Protein AF-A0A7X6RVB4-F1 (afdb_monomer_lite)

Sequence (120 aa):
MFDTPVGQRTGDWLAVPGNSKDPGDGVVRLVTGQQDARVFLVKDATTSTKLELQGSFDDGDENVLIVIADEESPRFTRSPKPRFGRDGKIGPGRFSVASSISDTDSVDDLYEAFRLAGGF

Structure (mmCIF, N/CA/C/O backbone):
data_AF-A0A7X6RVB4-F1
#
_entry.id   AF-A0A7X6RVB4-F1
#
loop_
_atom_site.group_PDB
_atom_site.id
_atom_site.type_symbol
_atom_site.label_atom_id
_atom_site.label_alt_id
_atom_site.label_comp_id
_atom_site.label_asym_id
_atom_site.label_entity_id
_atom_site.label_seq_id
_atom_site.pdbx_PDB_ins_code
_atom_site.Cartn_x
_atom_site.Cartn_y
_atom_site.Cartn_z
_atom_site.occupancy
_atom_site.B_iso_or_equiv
_atom_site.auth_seq_id
_atom_site.auth_comp_id
_atom_site.auth_asym_id
_atom_site.auth_atom_id
_atom_site.pdbx_PDB_model_num
ATOM 1 N N . MET A 1 1 ? 7.493 13.130 -20.318 1.00 45.38 1 MET A N 1
ATOM 2 C CA . MET A 1 1 ? 7.989 11.742 -20.260 1.00 45.38 1 MET A CA 1
ATOM 3 C C . MET A 1 1 ? 8.254 11.475 -18.793 1.00 45.38 1 MET A C 1
ATOM 5 O O . MET A 1 1 ? 9.153 12.100 -18.254 1.00 45.38 1 MET A O 1
ATOM 9 N N . PHE A 1 2 ? 7.375 10.736 -18.116 1.00 55.69 2 PHE A N 1
ATOM 10 C CA . PHE A 1 2 ? 7.607 10.381 -16.715 1.00 55.69 2 PHE A CA 1
ATOM 11 C C . PHE A 1 2 ? 8.690 9.304 -16.697 1.00 55.69 2 PHE A C 1
ATOM 13 O O . PHE A 1 2 ? 8.612 8.360 -17.484 1.00 55.69 2 PHE A O 1
ATOM 20 N N . ASP A 1 3 ? 9.727 9.505 -15.890 1.00 62.56 3 ASP A N 1
ATOM 21 C CA . ASP A 1 3 ? 10.785 8.516 -15.705 1.00 62.56 3 ASP A CA 1
ATOM 22 C C . ASP A 1 3 ? 10.165 7.222 -15.157 1.00 62.56 3 ASP A C 1
ATOM 24 O O . ASP A 1 3 ? 9.231 7.262 -14.351 1.00 62.56 3 ASP A O 1
ATOM 28 N N . THR A 1 4 ? 10.653 6.071 -15.618 1.00 63.09 4 THR A N 1
ATOM 29 C CA . THR A 1 4 ? 10.220 4.768 -15.103 1.00 63.09 4 THR A CA 1
ATOM 30 C C . THR A 1 4 ? 10.492 4.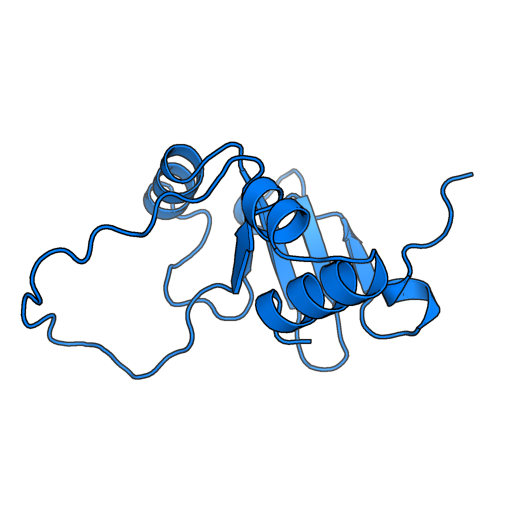715 -13.591 1.00 63.09 4 THR A C 1
ATOM 32 O O . THR A 1 4 ? 11.629 4.995 -13.197 1.00 63.09 4 THR A O 1
ATOM 35 N N . PRO A 1 5 ? 9.503 4.370 -12.739 1.00 65.81 5 PRO A N 1
ATOM 36 C CA . PRO A 1 5 ? 9.705 4.260 -11.294 1.00 65.81 5 PRO A CA 1
ATOM 37 C C . PRO A 1 5 ? 10.876 3.330 -10.959 1.00 65.81 5 PRO A C 1
ATOM 39 O O . PRO A 1 5 ? 11.056 2.317 -11.635 1.00 65.81 5 PRO A O 1
ATOM 42 N N . VAL A 1 6 ? 11.656 3.658 -9.921 1.00 70.94 6 VAL A N 1
ATOM 43 C CA . VAL A 1 6 ? 12.892 2.933 -9.559 1.00 70.94 6 VAL A CA 1
ATOM 44 C C . VAL A 1 6 ? 12.661 1.426 -9.455 1.00 70.94 6 VAL A C 1
ATOM 46 O O . VAL A 1 6 ? 13.353 0.695 -10.153 1.00 70.94 6 VAL A O 1
ATOM 49 N N . GLY A 1 7 ? 11.615 0.979 -8.751 1.00 66.50 7 GLY A N 1
ATOM 50 C CA . GLY A 1 7 ? 11.295 -0.451 -8.626 1.00 66.50 7 GLY A CA 1
ATOM 51 C C . GLY A 1 7 ? 10.981 -1.166 -9.939 1.00 66.50 7 GLY A C 1
ATOM 52 O O . GLY A 1 7 ? 11.265 -2.349 -10.093 1.00 66.50 7 GLY A O 1
ATOM 53 N N . GLN A 1 8 ? 10.496 -0.440 -10.947 1.00 66.81 8 GLN A N 1
ATOM 54 C CA . GLN A 1 8 ? 10.308 -0.993 -12.287 1.00 66.81 8 GLN A CA 1
ATOM 55 C C . GLN A 1 8 ? 11.611 -1.015 -13.101 1.00 66.81 8 GLN A C 1
ATOM 57 O O . GLN A 1 8 ? 11.761 -1.854 -13.987 1.00 66.81 8 GLN A O 1
ATOM 62 N N . ARG A 1 9 ? 12.567 -0.124 -12.810 1.00 63.62 9 ARG A N 1
ATOM 63 C CA . ARG A 1 9 ? 13.905 -0.141 -13.427 1.00 63.62 9 ARG A CA 1
ATOM 64 C C . ARG A 1 9 ? 14.800 -1.228 -12.835 1.00 63.62 9 ARG A C 1
ATOM 66 O O . ARG A 1 9 ? 15.561 -1.829 -13.587 1.00 63.62 9 ARG A O 1
ATOM 73 N N . THR A 1 10 ? 14.722 -1.464 -11.526 1.00 71.06 10 THR A N 1
ATOM 74 C CA . THR A 1 10 ? 15.474 -2.519 -10.824 1.00 71.06 10 THR A CA 1
ATOM 75 C C . THR A 1 10 ? 14.844 -3.900 -10.984 1.00 71.06 10 THR A C 1
AT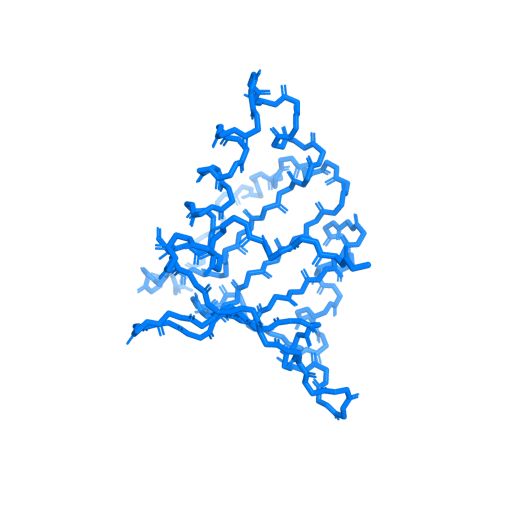OM 77 O O . THR A 1 10 ? 15.542 -4.899 -10.837 1.00 71.06 10 THR A O 1
ATOM 80 N N . GLY A 1 11 ? 13.570 -3.968 -11.386 1.00 71.38 11 GLY A N 1
ATOM 81 C CA . GLY A 1 11 ? 12.850 -5.225 -11.598 1.00 71.38 11 GLY A CA 1
ATOM 82 C C . GLY A 1 11 ? 12.215 -5.788 -10.327 1.00 71.38 11 GLY A C 1
ATOM 83 O O . GLY A 1 11 ? 11.780 -6.937 -10.337 1.00 71.38 11 GLY A O 1
ATOM 84 N N . ASP A 1 12 ? 12.135 -4.980 -9.271 1.00 77.81 12 ASP A N 1
ATOM 85 C CA . ASP A 1 12 ? 11.535 -5.350 -7.989 1.00 77.81 12 ASP A CA 1
ATOM 86 C C . ASP A 1 12 ? 10.017 -5.525 -8.132 1.00 77.81 12 ASP A C 1
ATOM 88 O O . ASP A 1 12 ? 9.441 -6.452 -7.567 1.00 77.81 12 ASP A O 1
ATOM 92 N N . TRP A 1 13 ? 9.368 -4.691 -8.956 1.00 85.81 13 TRP A N 1
ATOM 93 C CA . TRP A 1 13 ? 7.955 -4.844 -9.313 1.00 85.81 13 TRP A CA 1
ATOM 94 C C . TRP A 1 13 ? 7.585 -4.173 -10.640 1.00 85.81 13 TRP A C 1
ATOM 96 O O . TRP A 1 13 ? 8.217 -3.229 -11.116 1.00 85.81 13 TRP A O 1
ATOM 106 N N . LEU A 1 14 ? 6.467 -4.609 -11.213 1.00 88.62 14 LEU A N 1
ATOM 107 C CA . LEU A 1 14 ? 5.769 -3.939 -12.303 1.00 88.62 14 LEU A CA 1
ATOM 108 C C . LEU A 1 14 ? 4.552 -3.197 -11.753 1.00 88.62 14 LEU A C 1
ATOM 110 O O . LEU A 1 14 ? 3.689 -3.797 -11.122 1.00 88.62 14 LEU A O 1
ATOM 114 N N . ALA A 1 15 ? 4.453 -1.900 -12.036 1.00 88.62 15 ALA A N 1
ATOM 115 C CA . ALA A 1 15 ? 3.252 -1.129 -11.740 1.00 88.62 15 ALA A CA 1
ATOM 116 C C . ALA A 1 15 ? 2.278 -1.211 -12.922 1.00 88.62 15 ALA A C 1
ATOM 118 O O . ALA A 1 15 ? 2.589 -0.744 -14.022 1.00 88.62 15 ALA A O 1
ATOM 119 N N . VAL A 1 16 ? 1.095 -1.783 -12.698 1.00 90.25 16 VAL A N 1
ATOM 120 C CA . VAL A 1 16 ? 0.011 -1.836 -13.688 1.00 90.25 16 VAL A CA 1
ATOM 121 C C . VAL A 1 16 ? -1.219 -1.088 -13.169 1.00 90.25 16 VAL A C 1
ATOM 123 O O . VAL A 1 16 ? -1.495 -1.129 -11.972 1.00 90.25 16 VAL A O 1
ATOM 126 N N . PRO A 1 17 ? -1.986 -0.392 -14.023 1.00 89.38 17 PRO A N 1
ATOM 127 C CA . PRO A 1 17 ? -3.224 0.246 -13.586 1.00 89.38 17 PRO A CA 1
ATOM 128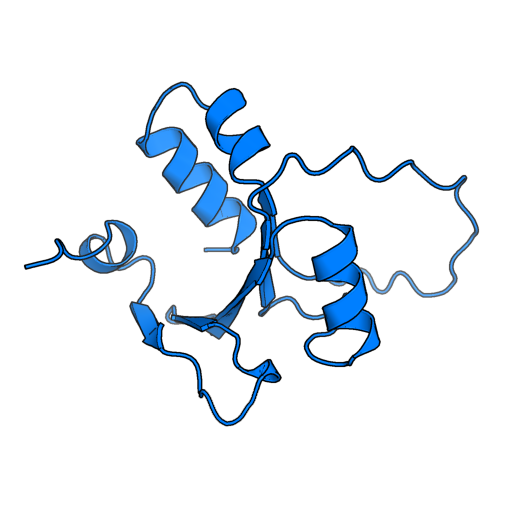 C C . PRO A 1 17 ? -4.216 -0.767 -12.991 1.00 89.38 17 PRO A C 1
ATOM 130 O O . PRO A 1 17 ? -4.348 -1.887 -13.498 1.00 89.38 17 PRO A O 1
ATOM 133 N N . GLY A 1 18 ? -4.931 -0.357 -11.942 1.00 86.81 18 GLY A N 1
ATOM 134 C CA . GLY A 1 18 ? -6.116 -1.069 -11.466 1.00 86.81 18 GLY A CA 1
ATOM 135 C C . GLY A 1 18 ? -7.303 -0.907 -12.425 1.00 86.81 18 GLY A C 1
ATOM 136 O O . GLY A 1 18 ? -7.300 -0.054 -13.321 1.00 86.81 18 GLY A O 1
ATOM 137 N N . ASN A 1 19 ? -8.336 -1.733 -12.261 1.00 86.50 19 ASN A N 1
ATOM 138 C CA . ASN A 1 19 ? -9.548 -1.654 -13.070 1.00 86.50 19 ASN A CA 1
ATOM 139 C C . ASN A 1 19 ? -10.504 -0.590 -12.522 1.00 86.50 19 ASN A C 1
ATOM 141 O O . ASN A 1 19 ? -11.098 -0.749 -11.465 1.00 86.50 19 ASN A O 1
ATOM 145 N N . SER A 1 20 ? -10.758 0.469 -13.289 1.00 81.94 20 SER A N 1
ATOM 146 C CA . SER A 1 20 ? -11.669 1.543 -12.863 1.00 81.94 20 SER A CA 1
ATOM 147 C C . SER A 1 20 ? -13.127 1.108 -12.662 1.00 81.94 20 SER A C 1
ATOM 149 O O . SER A 1 20 ? -13.905 1.852 -12.066 1.00 81.94 20 SER A O 1
ATOM 151 N N . LYS A 1 21 ? -13.518 -0.070 -13.164 1.00 86.25 21 LYS A N 1
ATOM 152 C CA . LYS A 1 21 ? -14.854 -0.652 -12.964 1.00 86.25 21 LYS A CA 1
ATOM 153 C C . LYS A 1 21 ? -14.948 -1.524 -11.715 1.00 86.25 21 LYS A C 1
ATOM 155 O O . LYS A 1 21 ? -16.062 -1.878 -11.339 1.00 86.25 21 LYS A O 1
ATOM 160 N N . ASP A 1 22 ? -13.815 -1.860 -11.106 1.00 83.94 22 ASP A N 1
ATOM 161 C CA . ASP A 1 22 ? -13.738 -2.662 -9.894 1.00 83.94 22 ASP A CA 1
ATOM 162 C C . ASP A 1 22 ? -12.956 -1.896 -8.815 1.00 83.94 22 ASP A C 1
ATOM 164 O O . ASP A 1 22 ? -11.726 -1.883 -8.824 1.00 83.94 22 ASP A O 1
ATOM 168 N N . PRO A 1 23 ? -13.645 -1.240 -7.867 1.00 80.00 23 PRO A N 1
ATOM 169 C CA . PRO A 1 23 ? -12.990 -0.543 -6.765 1.00 80.00 23 PRO A CA 1
ATOM 170 C C . PRO A 1 23 ? -12.075 -1.443 -5.926 1.00 80.00 23 PRO A C 1
ATOM 172 O O . PRO A 1 23 ? -11.189 -0.923 -5.251 1.00 80.00 23 PRO A O 1
ATOM 175 N N . GLY A 1 24 ? -12.288 -2.764 -5.954 1.00 84.06 24 GLY A N 1
ATOM 176 C CA . GLY A 1 24 ? -11.462 -3.741 -5.259 1.00 84.06 24 GLY A CA 1
ATOM 177 C C . GLY A 1 24 ? -10.103 -3.975 -5.912 1.00 84.06 24 GLY A C 1
ATOM 178 O O . GLY A 1 24 ? -9.219 -4.499 -5.246 1.00 84.06 24 GLY A O 1
ATOM 179 N N . ASP A 1 25 ? -9.881 -3.556 -7.161 1.00 86.31 25 ASP A N 1
ATOM 180 C CA . ASP A 1 25 ? -8.589 -3.716 -7.850 1.00 86.31 25 ASP A CA 1
ATOM 181 C C . ASP A 1 25 ? -7.530 -2.689 -7.416 1.00 86.31 25 ASP A C 1
ATOM 183 O O . ASP A 1 25 ? -6.382 -2.737 -7.870 1.00 86.31 25 ASP A O 1
ATOM 187 N N . GLY A 1 26 ? -7.898 -1.757 -6.533 1.00 87.62 26 GLY A N 1
ATOM 188 C CA . GLY A 1 26 ? -7.046 -0.637 -6.157 1.00 87.62 26 GLY A CA 1
ATOM 189 C C . GLY A 1 26 ? -6.830 0.343 -7.315 1.00 87.62 26 GLY A C 1
ATOM 190 O O . GLY A 1 26 ? -7.380 0.218 -8.410 1.00 87.62 26 GLY A O 1
ATOM 191 N N . VAL A 1 27 ? -6.027 1.375 -7.069 1.00 90.44 27 VAL A N 1
ATOM 192 C CA . VAL A 1 27 ? -5.699 2.384 -8.093 1.00 90.44 27 VAL A CA 1
ATOM 193 C C . VAL A 1 27 ? -4.591 1.868 -9.017 1.00 90.44 27 VAL A C 1
ATOM 195 O O . VAL A 1 27 ? -4.590 2.122 -10.223 1.00 90.44 27 VAL A O 1
ATOM 198 N N . VAL A 1 28 ? -3.649 1.125 -8.440 1.00 92.38 28 VAL A N 1
ATOM 199 C CA . VAL A 1 28 ? -2.500 0.502 -9.102 1.00 92.38 28 VAL A CA 1
ATOM 200 C C . VAL A 1 28 ? -2.330 -0.888 -8.506 1.00 92.38 28 VAL A C 1
ATOM 202 O O . VAL A 1 28 ? -2.640 -1.098 -7.337 1.00 92.38 28 VAL A O 1
ATOM 205 N N . ARG A 1 29 ? -1.804 -1.823 -9.288 1.00 91.50 29 ARG A N 1
ATOM 206 C CA . ARG A 1 29 ? -1.315 -3.106 -8.799 1.00 91.50 29 ARG A CA 1
ATOM 207 C C . ARG A 1 29 ? 0.194 -3.186 -8.975 1.00 91.50 29 ARG A C 1
ATOM 209 O O . ARG A 1 29 ? 0.716 -2.775 -10.015 1.00 91.50 29 ARG A O 1
ATOM 216 N N . LEU A 1 30 ? 0.879 -3.674 -7.951 1.00 90.19 30 LEU A N 1
ATOM 217 C CA . LEU A 1 30 ? 2.312 -3.930 -7.959 1.00 90.19 30 LEU A CA 1
ATOM 218 C C . LEU A 1 30 ? 2.519 -5.432 -8.095 1.00 90.19 30 LEU A C 1
ATOM 220 O O . LEU A 1 30 ? 2.166 -6.200 -7.204 1.00 90.19 30 LEU A O 1
ATOM 224 N N . VAL A 1 31 ? 3.060 -5.835 -9.238 1.00 89.44 31 VAL A N 1
ATOM 225 C CA . VAL A 1 31 ? 3.202 -7.239 -9.614 1.00 89.44 31 VAL A CA 1
ATOM 226 C C . VAL A 1 31 ? 4.667 -7.635 -9.552 1.00 89.44 31 VAL A C 1
ATOM 228 O O . VAL A 1 31 ? 5.506 -7.043 -10.233 1.00 89.44 31 VAL A O 1
ATOM 231 N N . THR A 1 32 ? 4.965 -8.670 -8.781 1.00 85.94 32 THR A N 1
ATOM 232 C CA . THR A 1 32 ? 6.251 -9.372 -8.777 1.00 85.94 32 THR A CA 1
ATOM 233 C C . THR A 1 32 ? 6.062 -10.783 -9.333 1.00 85.94 32 THR A C 1
ATOM 235 O O . THR A 1 32 ? 4.960 -11.184 -9.706 1.00 85.94 32 THR A O 1
ATOM 238 N N . GLY A 1 33 ? 7.130 -11.581 -9.395 1.00 79.69 33 GLY A N 1
ATOM 239 C CA . GLY A 1 33 ? 7.005 -12.995 -9.768 1.00 79.69 33 GLY A CA 1
ATOM 240 C C . GLY A 1 33 ? 6.199 -13.840 -8.769 1.00 79.69 33 GLY A C 1
ATOM 241 O O . GLY A 1 33 ? 5.837 -14.967 -9.097 1.00 79.69 33 GLY A O 1
ATOM 242 N N . GLN A 1 34 ? 5.947 -13.325 -7.560 1.00 80.06 34 GLN A N 1
ATOM 243 C CA . GLN A 1 34 ? 5.341 -14.071 -6.451 1.00 80.06 34 GLN A CA 1
ATOM 244 C C . GLN A 1 34 ? 4.104 -13.391 -5.849 1.00 80.06 34 GLN A C 1
ATOM 246 O O . GLN A 1 34 ? 3.346 -14.059 -5.153 1.00 80.06 34 GLN A O 1
ATOM 251 N N . GLN A 1 35 ? 3.883 -12.103 -6.123 1.00 83.06 35 GLN A N 1
ATOM 252 C CA . GLN A 1 35 ? 2.837 -11.298 -5.494 1.00 83.06 35 GLN A CA 1
ATOM 253 C C . GLN A 1 35 ? 2.161 -10.378 -6.520 1.00 83.06 35 GLN A C 1
ATOM 255 O O . GLN A 1 35 ? 2.815 -9.860 -7.424 1.00 83.06 35 GLN A O 1
ATOM 260 N N . ASP A 1 36 ? 0.857 -10.157 -6.365 1.00 89.94 36 ASP A N 1
ATOM 261 C CA . ASP A 1 36 ? 0.081 -9.146 -7.098 1.00 89.94 36 ASP A CA 1
ATOM 262 C C . ASP A 1 36 ? -0.640 -8.282 -6.059 1.00 89.94 36 ASP A C 1
ATOM 264 O O . ASP A 1 36 ? -1.742 -8.604 -5.616 1.00 89.94 36 ASP A O 1
ATOM 268 N N . ALA A 1 37 ? 0.037 -7.231 -5.593 1.00 91.88 37 ALA A N 1
ATOM 269 C CA . ALA A 1 37 ? -0.457 -6.395 -4.512 1.00 91.88 37 ALA A CA 1
ATOM 270 C C . ALA A 1 37 ? -1.310 -5.240 -5.049 1.00 91.88 37 ALA A C 1
ATOM 272 O O . ALA A 1 37 ? -0.844 -4.398 -5.820 1.00 91.88 37 ALA A O 1
ATOM 273 N N . ARG A 1 38 ? -2.554 -5.148 -4.584 1.00 93.69 38 ARG A N 1
ATOM 274 C CA . ARG A 1 38 ? -3.492 -4.073 -4.923 1.00 93.69 38 ARG A CA 1
ATOM 275 C C . ARG A 1 38 ? -3.233 -2.866 -4.033 1.00 93.69 38 ARG A C 1
ATOM 277 O O . ARG A 1 38 ? -3.289 -2.964 -2.807 1.00 93.69 38 ARG A O 1
ATOM 284 N N . VAL A 1 39 ? -2.950 -1.720 -4.644 1.00 92.69 39 VAL A N 1
ATOM 285 C CA . VAL A 1 39 ? -2.572 -0.494 -3.936 1.00 92.69 39 VAL A CA 1
ATOM 286 C C . VAL A 1 39 ? -3.766 0.440 -3.796 1.00 92.69 39 VAL A C 1
ATOM 288 O O . VAL A 1 39 ? -4.336 0.913 -4.786 1.00 92.69 39 VAL A O 1
ATOM 291 N N . PHE A 1 40 ? -4.099 0.772 -2.552 1.00 92.94 40 PHE A N 1
ATOM 292 C CA . PHE A 1 40 ? -5.129 1.746 -2.208 1.00 92.94 40 PHE A CA 1
ATOM 293 C C . PHE A 1 40 ? -4.484 3.021 -1.681 1.00 92.94 40 PHE A C 1
ATOM 295 O O . PHE A 1 40 ? -3.772 2.996 -0.681 1.00 92.94 40 PHE A O 1
ATOM 302 N N . LEU A 1 41 ? -4.762 4.147 -2.339 1.00 91.00 41 LEU A N 1
ATOM 303 C CA . LEU A 1 41 ? -4.335 5.467 -1.882 1.00 91.00 41 LEU A CA 1
ATOM 304 C C . LEU A 1 41 ? -5.465 6.103 -1.074 1.00 91.00 41 LEU A C 1
ATOM 306 O O . LEU A 1 41 ? -6.569 6.296 -1.589 1.00 91.00 41 LEU A O 1
ATOM 310 N N . VAL A 1 42 ? -5.199 6.446 0.181 1.00 91.06 42 VAL A N 1
ATOM 311 C CA . VAL A 1 42 ? -6.188 7.045 1.080 1.00 91.06 42 VAL A CA 1
ATOM 312 C C . VAL A 1 42 ? -5.627 8.288 1.752 1.00 91.06 42 VAL A C 1
ATOM 314 O O . VAL A 1 42 ? -4.434 8.390 2.022 1.00 91.06 42 VAL A O 1
ATOM 317 N N . LYS A 1 43 ? -6.503 9.253 2.043 1.00 89.31 43 LYS A N 1
ATOM 318 C CA . LYS A 1 43 ? -6.107 10.473 2.753 1.00 89.31 43 LYS A CA 1
ATOM 319 C C . LYS A 1 43 ? -5.595 10.149 4.157 1.00 89.31 43 LYS A C 1
ATOM 321 O O . LYS A 1 43 ? -4.541 10.627 4.539 1.00 89.31 43 LYS A O 1
ATOM 326 N N . ASP A 1 44 ? -6.361 9.365 4.909 1.00 85.88 44 ASP A N 1
ATOM 327 C CA . ASP A 1 44 ? -6.159 9.115 6.336 1.00 85.88 44 ASP A CA 1
ATOM 328 C C . ASP A 1 44 ? -6.686 7.724 6.744 1.00 85.88 44 ASP A C 1
ATOM 330 O O . ASP A 1 44 ? -7.341 7.014 5.968 1.00 85.88 44 ASP A O 1
ATOM 334 N N . ALA A 1 45 ? -6.433 7.335 7.997 1.00 83.31 45 ALA A N 1
ATOM 335 C CA . ALA A 1 45 ? -6.892 6.064 8.561 1.00 83.31 45 ALA A CA 1
ATOM 336 C C . ALA A 1 45 ? -8.430 5.926 8.597 1.00 83.31 45 ALA A C 1
ATOM 338 O O . ALA A 1 45 ? -8.962 4.815 8.493 1.00 83.31 45 ALA A O 1
ATOM 339 N N . THR A 1 46 ? -9.163 7.040 8.696 1.00 87.00 46 THR A N 1
ATOM 340 C CA . THR A 1 46 ? -10.636 7.042 8.650 1.00 87.00 46 THR A CA 1
ATOM 341 C C . THR A 1 46 ? -11.126 6.584 7.279 1.00 87.00 46 THR A C 1
ATOM 343 O O . THR A 1 46 ? -12.015 5.739 7.173 1.00 87.00 46 THR A O 1
ATOM 346 N N . THR A 1 47 ? -10.500 7.094 6.220 1.00 88.38 47 THR A N 1
ATOM 347 C CA . THR A 1 47 ? -10.788 6.721 4.836 1.00 88.38 47 THR A CA 1
ATOM 348 C C . THR A 1 47 ? -10.416 5.259 4.571 1.00 88.38 47 THR A C 1
ATOM 350 O O . THR A 1 47 ? -11.211 4.542 3.969 1.00 88.38 47 THR A O 1
ATOM 353 N N . SER A 1 48 ? -9.276 4.785 5.096 1.00 87.19 48 SER A N 1
ATOM 354 C CA . SER A 1 48 ? -8.893 3.359 5.063 1.00 87.19 48 SER A CA 1
ATOM 355 C C . SER A 1 48 ? -9.975 2.465 5.673 1.00 87.19 48 SER A C 1
ATOM 357 O O . SER A 1 48 ? -10.409 1.510 5.040 1.00 87.19 48 SER A O 1
ATOM 359 N N . THR A 1 49 ? -10.436 2.793 6.884 1.00 86.31 49 THR A N 1
ATOM 360 C CA . THR A 1 49 ? -11.450 1.999 7.604 1.00 86.31 49 THR A CA 1
ATOM 361 C C . THR A 1 49 ? -12.773 1.969 6.840 1.00 86.31 49 THR A C 1
ATOM 363 O O . THR A 1 49 ? -13.467 0.958 6.800 1.00 86.31 49 THR A O 1
ATOM 366 N N . LYS A 1 50 ? -13.142 3.087 6.203 1.00 88.44 50 LYS A N 1
ATOM 367 C CA . LYS A 1 50 ? -14.354 3.156 5.386 1.00 88.44 50 LYS A CA 1
ATOM 368 C C . LYS A 1 50 ? -14.292 2.199 4.191 1.00 88.44 50 LYS A C 1
ATOM 370 O O . LYS A 1 50 ? -15.299 1.560 3.911 1.00 88.44 50 LYS A O 1
ATOM 375 N N . LEU A 1 51 ? -13.150 2.103 3.506 1.00 86.94 51 LEU A N 1
ATOM 376 C CA . LEU A 1 51 ? -12.978 1.195 2.365 1.00 86.94 51 LEU A CA 1
ATOM 377 C C . LEU A 1 51 ? -13.049 -0.280 2.783 1.00 86.94 51 LEU A C 1
ATOM 379 O O . LEU A 1 51 ? -13.708 -1.064 2.106 1.00 86.94 51 LEU A O 1
ATOM 383 N N . GLU A 1 52 ? -12.454 -0.632 3.923 1.00 87.88 52 GLU A N 1
ATOM 384 C CA . GLU A 1 52 ? -12.566 -1.973 4.516 1.00 87.88 52 GLU A CA 1
ATOM 385 C C . GLU A 1 52 ? -14.034 -2.323 4.819 1.00 87.88 52 GLU A C 1
ATOM 387 O O . GLU A 1 52 ? -14.552 -3.338 4.362 1.00 87.88 52 GLU A O 1
ATOM 392 N N . LEU A 1 53 ? -14.763 -1.431 5.505 1.00 86.94 53 LEU A N 1
ATOM 393 C CA . LEU A 1 53 ? -16.187 -1.627 5.820 1.00 86.94 53 LEU A CA 1
ATOM 394 C C . LEU A 1 53 ? -17.085 -1.704 4.576 1.00 86.94 53 LEU A C 1
ATOM 396 O O . LEU A 1 53 ? -18.176 -2.268 4.639 1.00 86.94 53 LEU A O 1
ATOM 400 N N . GLN A 1 54 ? -16.654 -1.113 3.461 1.00 88.06 54 GLN A N 1
ATOM 401 C CA . GLN A 1 54 ? -17.336 -1.198 2.169 1.00 88.06 54 GLN A CA 1
ATOM 402 C C . GLN A 1 54 ? -16.991 -2.477 1.394 1.00 88.06 54 GLN A C 1
ATOM 404 O O . GLN A 1 54 ? -17.594 -2.720 0.350 1.00 88.06 54 GLN A O 1
ATOM 409 N N . GLY A 1 55 ? -16.070 -3.300 1.903 1.00 86.12 55 GLY A N 1
ATOM 410 C CA . GLY A 1 55 ? -15.640 -4.545 1.274 1.00 86.12 55 GLY A CA 1
ATOM 411 C C . GLY A 1 55 ? -14.663 -4.348 0.116 1.00 86.12 55 GLY A C 1
ATOM 412 O O . GLY A 1 55 ? -14.503 -5.261 -0.687 1.00 86.12 55 GLY A O 1
ATOM 413 N N . SER A 1 56 ? -14.020 -3.179 0.006 1.00 87.06 56 SER A N 1
ATOM 414 C CA . SER A 1 56 ? -13.026 -2.928 -1.048 1.00 87.06 56 SER A CA 1
ATOM 415 C C . SER A 1 56 ? -11.763 -3.780 -0.871 1.00 87.06 56 SER A C 1
ATOM 417 O O . SER A 1 56 ? -11.105 -4.111 -1.852 1.00 87.06 56 SER A O 1
ATOM 419 N N . PHE A 1 57 ? -11.427 -4.139 0.369 1.00 86.81 57 PHE A N 1
ATOM 420 C CA . PHE A 1 57 ? -10.376 -5.092 0.728 1.00 86.81 57 PHE A CA 1
ATOM 421 C C . PHE A 1 57 ? -10.672 -5.711 2.105 1.00 86.81 57 PHE A C 1
ATOM 423 O O . PHE A 1 57 ? -11.536 -5.215 2.830 1.00 86.81 57 PHE A O 1
ATOM 430 N N . ASP A 1 58 ? -9.944 -6.773 2.457 1.00 83.94 58 ASP A N 1
ATOM 431 C CA . ASP A 1 58 ? -10.013 -7.461 3.755 1.00 83.94 58 ASP A CA 1
ATOM 432 C C . ASP A 1 58 ? -8.751 -7.164 4.595 1.00 83.94 58 ASP A C 1
ATOM 434 O O . ASP A 1 58 ? -7.648 -7.086 4.056 1.00 83.94 58 ASP A O 1
ATOM 438 N N . ASP A 1 59 ? -8.893 -7.017 5.917 1.00 78.88 59 ASP A N 1
ATOM 439 C CA . ASP A 1 59 ? -7.777 -6.833 6.871 1.00 78.88 59 ASP A CA 1
ATOM 440 C C . ASP A 1 59 ? -6.934 -8.117 7.033 1.00 78.88 59 ASP A C 1
ATOM 442 O O . ASP A 1 59 ? -5.872 -8.106 7.651 1.00 78.88 59 ASP A O 1
ATOM 446 N N . GLY A 1 60 ? -7.390 -9.239 6.469 1.00 82.12 60 GLY A N 1
ATOM 447 C CA . GLY A 1 60 ? -6.616 -10.477 6.344 1.00 82.12 60 GLY A CA 1
ATOM 448 C C . GLY A 1 60 ? -5.871 -10.654 5.016 1.00 82.12 60 GLY A C 1
ATOM 449 O O . GLY A 1 60 ? -5.253 -11.701 4.833 1.00 82.12 60 GLY A O 1
ATOM 450 N N . ASP A 1 61 ? -5.959 -9.702 4.082 1.00 85.00 61 ASP A N 1
ATOM 451 C CA . ASP A 1 61 ? -5.399 -9.859 2.736 1.00 85.00 61 ASP A CA 1
ATOM 452 C C . ASP A 1 61 ? -3.953 -9.353 2.632 1.00 85.00 61 ASP A C 1
ATOM 454 O O . ASP A 1 61 ? -3.695 -8.150 2.624 1.00 85.00 61 ASP A O 1
ATOM 458 N N . GLU A 1 62 ? -3.010 -10.284 2.496 1.00 85.88 62 GLU A N 1
ATOM 459 C CA . GLU A 1 62 ? -1.578 -10.011 2.301 1.00 85.88 62 GLU A CA 1
ATOM 460 C C . GLU A 1 62 ? -1.242 -9.406 0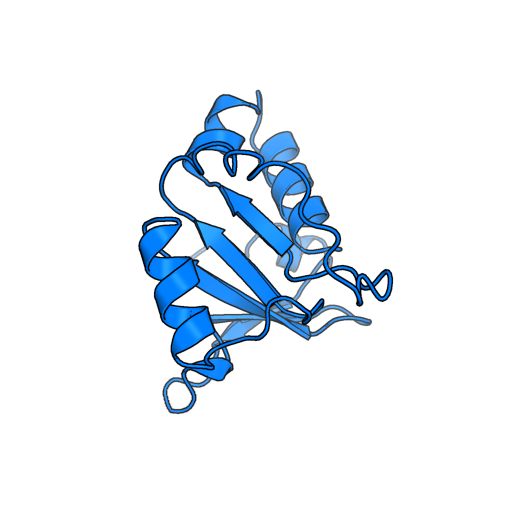.922 1.00 85.88 62 GLU A C 1
ATOM 462 O O . GLU A 1 62 ? -0.160 -8.858 0.722 1.00 85.88 62 GLU A O 1
ATOM 467 N N . ASN A 1 63 ? -2.172 -9.456 -0.038 1.00 89.56 63 ASN A N 1
ATOM 468 C CA . ASN A 1 63 ? -2.015 -8.890 -1.381 1.00 89.56 63 ASN A CA 1
ATOM 469 C C . ASN 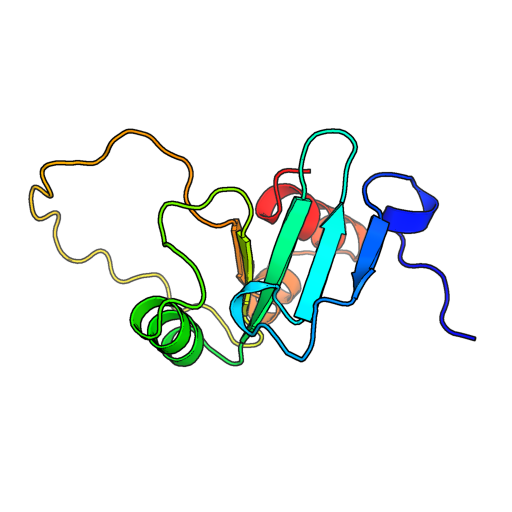A 1 63 ? -2.620 -7.485 -1.493 1.00 89.56 63 ASN A C 1
ATOM 471 O O . ASN A 1 63 ? -3.067 -7.059 -2.562 1.00 89.56 63 ASN A O 1
ATOM 475 N N . VAL A 1 64 ? -2.661 -6.747 -0.387 1.00 91.50 64 VAL A N 1
ATOM 476 C CA . VAL A 1 64 ? -3.176 -5.380 -0.331 1.00 91.50 64 VAL A CA 1
ATOM 477 C C . VAL A 1 64 ? -2.143 -4.481 0.331 1.00 91.50 64 VAL A C 1
ATOM 479 O O . VAL A 1 64 ? -1.659 -4.772 1.420 1.00 91.50 64 VAL A O 1
ATOM 482 N N . LEU A 1 65 ? -1.836 -3.358 -0.318 1.00 91.81 65 LEU A N 1
ATOM 483 C CA . LEU A 1 65 ? -0.982 -2.304 0.221 1.00 91.81 65 LEU A CA 1
ATOM 484 C C . LEU A 1 65 ? -1.787 -1.011 0.344 1.00 91.81 65 LEU A C 1
ATOM 486 O O . LEU A 1 65 ? -2.296 -0.470 -0.639 1.00 91.81 65 LEU A O 1
ATOM 490 N N . ILE A 1 66 ? -1.888 -0.490 1.561 1.00 92.12 66 ILE A N 1
ATOM 491 C CA . ILE A 1 66 ? -2.613 0.745 1.856 1.00 92.12 66 ILE A CA 1
ATOM 492 C C . ILE A 1 66 ? -1.596 1.864 2.052 1.00 92.12 66 ILE A C 1
ATOM 494 O O . ILE A 1 66 ? -0.835 1.865 3.019 1.00 92.12 66 ILE A O 1
ATOM 498 N N . VAL A 1 67 ? -1.614 2.836 1.146 1.00 91.31 67 VAL A N 1
ATOM 499 C CA . VAL A 1 67 ? -0.785 4.039 1.212 1.00 91.31 67 VAL A CA 1
ATOM 500 C C . VAL A 1 67 ? -1.625 5.182 1.765 1.00 91.31 67 VAL A C 1
ATOM 502 O O . VAL A 1 67 ? -2.618 5.596 1.161 1.00 91.31 67 VAL A O 1
ATOM 505 N N . ILE A 1 68 ? -1.222 5.692 2.921 1.00 91.38 68 ILE A N 1
ATOM 506 C CA . ILE A 1 68 ? -1.915 6.741 3.663 1.00 91.38 68 ILE A CA 1
ATOM 507 C C . ILE A 1 68 ? -1.126 8.032 3.491 1.00 91.38 68 ILE A C 1
ATOM 509 O O . ILE A 1 68 ? 0.070 8.067 3.762 1.00 91.38 68 ILE A O 1
ATOM 513 N N . ALA A 1 69 ? -1.778 9.083 3.002 1.00 88.25 69 ALA A N 1
ATOM 514 C CA . ALA A 1 69 ? -1.109 10.358 2.765 1.00 88.25 69 ALA A CA 1
ATOM 515 C C . ALA A 1 69 ? -0.737 11.076 4.074 1.00 88.25 69 ALA A C 1
ATOM 517 O O . ALA A 1 69 ? 0.347 11.643 4.175 1.00 88.25 69 ALA A O 1
ATOM 518 N N . ASP A 1 70 ? -1.650 11.071 5.044 1.00 83.19 70 ASP A N 1
ATOM 519 C CA . ASP A 1 70 ? -1.483 11.717 6.346 1.00 83.19 70 ASP A CA 1
ATOM 520 C C . ASP A 1 70 ? -0.715 10.832 7.337 1.00 83.19 70 ASP A C 1
ATOM 522 O O . ASP A 1 70 ? -0.515 9.639 7.101 1.00 83.19 70 ASP A O 1
ATOM 526 N N . GLU A 1 71 ? -0.318 11.413 8.466 1.00 70.44 71 GLU A N 1
ATOM 527 C CA . GLU A 1 71 ? 0.320 10.673 9.547 1.00 70.44 71 GLU A CA 1
ATOM 528 C C . GLU A 1 71 ? -0.651 9.615 10.084 1.00 70.44 71 GLU A C 1
ATOM 530 O O . GLU A 1 71 ? -1.773 9.911 10.520 1.00 70.44 71 GLU A O 1
ATOM 535 N N . GLU A 1 72 ? -0.241 8.347 10.052 1.00 62.59 72 GLU A N 1
ATOM 536 C CA . GLU A 1 72 ? -1.015 7.312 10.718 1.00 62.59 72 GLU A CA 1
ATOM 537 C C . GLU A 1 72 ? -0.825 7.480 12.228 1.00 62.59 72 GLU A C 1
ATOM 539 O O . GLU A 1 72 ? 0.190 7.078 12.795 1.00 62.59 72 GLU A O 1
ATOM 544 N N . SER A 1 73 ? -1.821 8.083 12.889 1.00 55.00 73 SER A N 1
ATOM 545 C CA . SER A 1 73 ? -1.882 8.091 14.353 1.00 55.00 73 SER A CA 1
ATOM 546 C C . SER A 1 73 ? -1.642 6.666 14.857 1.00 55.00 73 SER A C 1
ATOM 548 O O . SER A 1 73 ? -2.297 5.748 14.343 1.00 55.00 73 SER A O 1
ATOM 550 N N . PRO A 1 74 ? -0.764 6.459 15.862 1.00 53.75 74 PRO A N 1
ATOM 551 C CA . PRO A 1 74 ? -0.525 5.140 16.421 1.00 53.75 74 PRO A CA 1
ATOM 552 C C . PRO A 1 74 ? -1.877 4.512 16.705 1.00 53.75 74 PRO A C 1
ATOM 554 O O . PRO A 1 74 ? -2.702 5.134 17.386 1.00 53.75 74 PRO A O 1
ATOM 557 N N . ARG A 1 75 ? -2.148 3.325 16.142 1.00 51.56 75 ARG A N 1
ATOM 558 C CA . ARG A 1 75 ? -3.383 2.603 16.450 1.00 51.56 75 ARG A CA 1
ATOM 559 C C . ARG A 1 75 ? -3.405 2.491 17.964 1.00 51.56 75 ARG A C 1
ATOM 561 O O . ARG A 1 75 ? -2.627 1.714 18.515 1.00 51.56 75 ARG A O 1
ATOM 568 N N . PHE A 1 76 ? -4.235 3.307 18.627 1.00 43.09 76 PHE A N 1
ATOM 569 C CA . PHE A 1 76 ? -4.406 3.234 20.067 1.00 43.09 76 PHE A CA 1
ATOM 570 C C . PHE A 1 76 ? -4.640 1.767 20.342 1.00 43.09 76 PHE A C 1
ATOM 572 O O . PHE A 1 76 ? -5.586 1.179 19.803 1.00 43.09 76 PHE A O 1
ATOM 579 N N . THR A 1 77 ? -3.718 1.169 21.087 1.00 37.97 77 THR A N 1
ATOM 580 C CA . THR A 1 77 ? -3.815 -0.204 21.535 1.00 37.97 77 THR A CA 1
ATOM 581 C C . THR A 1 77 ? -5.086 -0.255 22.360 1.00 37.97 77 THR A C 1
ATOM 583 O O . THR A 1 77 ? -5.108 0.038 23.553 1.00 37.97 77 THR A O 1
ATOM 586 N N . ARG A 1 78 ? -6.214 -0.548 21.703 1.00 43.12 78 ARG A N 1
ATOM 587 C CA . ARG A 1 78 ? -7.437 -0.898 22.403 1.00 43.12 78 ARG A CA 1
ATOM 588 C C . ARG A 1 78 ? -7.007 -2.038 23.304 1.00 43.12 78 ARG A C 1
ATOM 590 O O . ARG A 1 78 ? -6.450 -3.015 22.799 1.00 43.12 78 ARG A O 1
ATOM 597 N N . SER A 1 79 ? -7.188 -1.851 24.614 1.00 42.38 79 SER A N 1
ATOM 598 C CA . SER A 1 79 ? -6.815 -2.815 25.646 1.00 42.38 79 SER A CA 1
ATOM 599 C C . SER A 1 79 ? -7.086 -4.222 25.128 1.00 42.38 79 SER A C 1
ATOM 601 O O . SER A 1 79 ? -8.170 -4.416 24.564 1.00 42.38 79 SER A O 1
ATOM 603 N N . PRO A 1 80 ? -6.128 -5.158 25.243 1.00 40.25 80 PRO A N 1
ATOM 604 C CA . PRO A 1 80 ? -6.196 -6.443 24.568 1.00 40.25 80 PRO A CA 1
ATOM 605 C C . PRO A 1 80 ? -7.479 -7.163 24.980 1.00 40.25 80 PRO A C 1
ATOM 607 O O . PRO A 1 80 ? -7.558 -7.802 26.024 1.00 40.25 80 PRO A O 1
ATOM 610 N N . LYS A 1 81 ? -8.526 -7.029 24.163 1.00 42.59 81 LYS A N 1
ATOM 611 C CA . LYS A 1 81 ? -9.666 -7.927 24.221 1.00 42.59 81 LYS A CA 1
ATOM 612 C C . LYS A 1 81 ? -9.154 -9.240 23.645 1.00 42.59 81 LYS A C 1
ATOM 614 O O . LYS A 1 81 ? -8.498 -9.195 22.600 1.00 42.59 81 LYS A O 1
ATOM 619 N N . PRO A 1 82 ? -9.437 -10.386 24.281 1.00 38.03 82 PRO A N 1
ATOM 620 C CA . PRO A 1 82 ? -9.098 -11.682 23.727 1.00 38.03 82 PRO A CA 1
ATOM 621 C C . PRO A 1 82 ? -9.974 -11.877 22.487 1.00 38.03 82 PRO A C 1
ATOM 623 O O . PRO A 1 82 ? -11.076 -12.416 22.548 1.00 38.03 82 PRO A O 1
ATOM 626 N N . ARG A 1 83 ? -9.523 -11.345 21.349 1.00 44.38 83 ARG A N 1
ATOM 627 C CA . ARG A 1 83 ? -10.055 -11.684 20.039 1.00 44.38 83 ARG A CA 1
ATOM 628 C C . ARG A 1 83 ? -9.587 -13.107 19.774 1.00 44.38 83 ARG A C 1
ATOM 630 O O . ARG A 1 83 ? -8.462 -13.337 19.342 1.00 44.38 83 ARG A O 1
ATOM 637 N N . PHE A 1 84 ? -10.452 -14.057 20.115 1.00 37.94 84 PHE A N 1
ATOM 638 C CA . PHE A 1 84 ? -10.445 -15.376 19.501 1.00 37.94 84 PHE A CA 1
ATOM 639 C C . PHE A 1 84 ? -10.307 -15.192 17.983 1.00 37.94 84 PHE A C 1
ATOM 641 O O . PHE A 1 84 ? -11.095 -14.454 17.393 1.00 37.94 84 PHE A O 1
ATOM 648 N N . GLY A 1 85 ? -9.295 -15.822 17.378 1.00 38.34 85 GLY A N 1
ATOM 649 C CA . GLY A 1 85 ? -9.119 -15.843 15.923 1.00 38.34 85 GLY A CA 1
ATOM 650 C C . GLY A 1 85 ? -7.961 -15.024 15.349 1.00 38.34 85 GLY A C 1
ATOM 651 O O . GLY A 1 85 ? -8.034 -14.658 14.185 1.00 38.34 85 GLY A O 1
ATOM 652 N N . ARG A 1 86 ? -6.886 -14.740 16.103 1.00 42.19 86 ARG A N 1
ATOM 653 C CA . ARG A 1 86 ? -5.612 -14.380 15.454 1.00 42.19 86 ARG A CA 1
ATOM 654 C C . ARG A 1 86 ? -5.053 -15.658 14.820 1.00 42.19 86 ARG A C 1
ATOM 656 O O . ARG A 1 86 ? -4.478 -16.489 15.513 1.00 42.19 86 ARG A O 1
ATOM 663 N N . ASP A 1 87 ? -5.297 -15.837 13.530 1.00 47.31 87 ASP A N 1
ATOM 664 C CA . ASP A 1 87 ? -4.882 -16.993 12.726 1.00 47.31 87 ASP A CA 1
ATOM 665 C C . ASP A 1 87 ? -3.418 -16.910 12.255 1.00 47.31 87 ASP A C 1
ATOM 667 O O . ASP A 1 87 ? -2.961 -17.761 11.499 1.00 47.31 87 ASP A O 1
ATOM 671 N N . GLY A 1 88 ? -2.666 -15.912 12.733 1.00 47.69 88 GLY A N 1
ATOM 672 C CA . GLY A 1 88 ? -1.257 -15.724 12.390 1.00 47.69 88 GLY A CA 1
ATOM 673 C C . GLY A 1 88 ? -1.031 -15.197 10.973 1.00 47.69 88 GLY A C 1
ATOM 674 O O . GLY A 1 88 ? 0.120 -15.142 10.549 1.00 47.69 88 GLY A O 1
ATOM 675 N N . LYS A 1 89 ? -2.091 -14.804 10.254 1.00 49.28 89 LYS A N 1
ATOM 676 C CA . LYS A 1 89 ? -1.965 -14.239 8.911 1.00 49.28 89 LYS A CA 1
ATOM 677 C C . LYS A 1 89 ? -1.429 -12.814 8.958 1.00 49.28 89 LYS A C 1
ATOM 679 O O . LYS A 1 89 ? -1.793 -12.018 9.828 1.00 49.28 89 LYS A O 1
ATOM 684 N N . ILE A 1 90 ? -0.534 -12.527 8.022 1.00 67.69 90 ILE A N 1
ATOM 685 C CA . ILE A 1 90 ? -0.027 -11.188 7.749 1.00 67.69 90 ILE A CA 1
ATOM 686 C C . ILE A 1 90 ? -1.162 -10.467 7.011 1.00 67.69 90 ILE A C 1
ATOM 688 O O . ILE A 1 90 ? -1.622 -10.945 5.982 1.00 67.69 90 ILE A O 1
ATOM 692 N N . GLY A 1 91 ? -1.695 -9.400 7.605 1.00 78.06 91 GLY A N 1
ATOM 693 C CA . GLY A 1 91 ? -2.743 -8.584 6.986 1.00 78.06 91 GLY A CA 1
ATOM 694 C C . GLY A 1 91 ? -2.184 -7.654 5.901 1.00 78.06 91 GLY A C 1
ATOM 695 O O . GLY A 1 91 ? -1.016 -7.786 5.528 1.00 78.06 91 GLY A O 1
ATOM 696 N N . PRO A 1 92 ? -2.969 -6.669 5.435 1.00 83.38 92 PRO A N 1
ATOM 697 C CA . PRO A 1 92 ? -2.529 -5.745 4.406 1.00 83.38 92 PRO A CA 1
ATOM 698 C C . PRO A 1 92 ? -1.303 -4.952 4.856 1.00 83.38 92 PRO A C 1
ATOM 700 O O . PRO A 1 92 ? -1.228 -4.456 5.988 1.00 83.38 92 PRO A O 1
ATOM 703 N N . GLY A 1 93 ? -0.372 -4.776 3.923 1.00 87.25 93 GLY A N 1
ATOM 704 C CA . GLY A 1 93 ? 0.748 -3.859 4.049 1.00 87.25 93 GLY A CA 1
ATOM 705 C C . GLY A 1 93 ? 0.263 -2.424 4.244 1.00 87.25 93 GLY A C 1
ATOM 706 O O . GLY A 1 93 ? -0.766 -2.013 3.694 1.00 87.25 93 GLY A O 1
ATOM 707 N N . ARG A 1 94 ? 0.987 -1.631 5.039 1.00 88.38 94 ARG A N 1
ATOM 708 C CA . ARG A 1 94 ? 0.625 -0.232 5.315 1.00 88.38 94 ARG A CA 1
ATOM 709 C C . ARG A 1 94 ? 1.830 0.673 5.230 1.00 88.38 94 ARG A C 1
ATOM 711 O O . ARG A 1 94 ? 2.859 0.394 5.836 1.00 88.38 94 ARG A O 1
ATOM 718 N N . PHE A 1 95 ? 1.656 1.781 4.525 1.00 89.75 95 PHE A N 1
ATOM 719 C CA . PHE A 1 95 ? 2.690 2.780 4.326 1.00 89.75 95 PHE A CA 1
ATOM 720 C C . PHE A 1 95 ? 2.114 4.182 4.549 1.00 89.75 95 PHE A C 1
ATOM 722 O O . PHE A 1 95 ? 1.231 4.621 3.814 1.00 89.75 95 PHE A O 1
ATOM 729 N N . SER A 1 96 ? 2.601 4.878 5.575 1.00 89.62 96 SER A N 1
ATOM 730 C CA . SER A 1 96 ? 2.245 6.271 5.869 1.00 89.62 96 SER A CA 1
ATOM 731 C C . SER A 1 96 ? 3.262 7.190 5.207 1.00 89.62 96 SER A C 1
ATOM 733 O O . SER A 1 96 ? 4.421 7.213 5.606 1.00 89.62 96 SER A O 1
ATOM 735 N N . VAL A 1 97 ? 2.841 7.970 4.215 1.00 87.50 97 VAL A N 1
ATOM 736 C CA . VAL A 1 97 ? 3.733 8.877 3.481 1.00 87.50 97 VAL A CA 1
ATOM 737 C C . VAL A 1 97 ? 4.313 9.935 4.418 1.00 87.50 97 VAL A C 1
ATOM 739 O O . VAL A 1 97 ? 5.519 10.164 4.402 1.00 87.50 97 VAL A O 1
ATOM 742 N N . ALA A 1 98 ? 3.480 10.557 5.257 1.00 85.62 98 ALA A N 1
ATOM 743 C CA . ALA A 1 98 ? 3.932 11.593 6.182 1.00 85.62 98 ALA A CA 1
ATOM 744 C C . ALA A 1 98 ? 4.924 11.054 7.227 1.00 85.62 98 ALA A C 1
ATOM 746 O O . ALA A 1 98 ? 5.962 11.677 7.462 1.00 85.62 98 ALA A O 1
ATOM 747 N N . SER A 1 99 ? 4.637 9.887 7.817 1.00 85.31 99 SER A N 1
ATOM 748 C CA . SER A 1 99 ? 5.522 9.272 8.818 1.00 85.31 99 SER A CA 1
ATOM 749 C C . SER A 1 99 ? 6.826 8.804 8.180 1.00 85.31 99 SER A C 1
ATOM 751 O O . SER A 1 99 ? 7.895 9.175 8.642 1.00 85.31 99 SER A O 1
ATOM 753 N N . SER A 1 100 ? 6.753 8.075 7.062 1.00 86.00 100 SER A N 1
ATOM 754 C CA . SER A 1 100 ? 7.947 7.552 6.399 1.00 86.00 100 SER A CA 1
ATOM 755 C C . SER A 1 100 ? 8.873 8.663 5.912 1.00 86.00 100 SER A C 1
ATOM 757 O O . SER A 1 100 ? 10.068 8.554 6.125 1.00 86.00 100 SER A O 1
ATOM 759 N N . ILE A 1 101 ? 8.358 9.767 5.356 1.00 87.50 101 ILE A N 1
ATOM 760 C CA . ILE A 1 101 ? 9.208 10.915 4.985 1.00 87.50 101 ILE A CA 1
ATOM 761 C C . ILE A 1 101 ? 9.891 11.539 6.210 1.00 87.50 101 ILE A C 1
ATOM 763 O O . ILE A 1 101 ? 11.009 12.031 6.094 1.00 87.50 101 ILE A O 1
ATOM 767 N N . SER A 1 102 ? 9.224 11.544 7.366 1.00 85.88 102 SER A N 1
ATOM 768 C CA . SER A 1 102 ? 9.775 12.117 8.600 1.00 85.88 102 SER A CA 1
ATOM 769 C C . SER A 1 102 ? 10.839 11.217 9.239 1.00 85.88 102 SER A C 1
ATOM 771 O O . SER A 1 102 ? 11.761 11.728 9.869 1.00 85.88 102 SER A O 1
ATOM 773 N N . ASP A 1 103 ? 10.711 9.899 9.062 1.00 84.06 103 ASP A N 1
ATOM 774 C CA . ASP A 1 103 ? 11.560 8.877 9.685 1.00 84.06 103 ASP A CA 1
ATOM 775 C C . ASP A 1 103 ? 12.767 8.460 8.824 1.00 84.06 103 ASP A C 1
ATOM 777 O O . ASP A 1 103 ? 13.654 7.759 9.313 1.00 84.06 103 ASP A O 1
ATOM 781 N N . THR A 1 104 ? 12.811 8.852 7.547 1.00 86.75 104 THR A N 1
ATOM 782 C CA . THR A 1 104 ? 13.894 8.487 6.621 1.00 86.75 104 THR A CA 1
ATOM 783 C C . THR A 1 104 ? 14.778 9.671 6.257 1.00 86.75 104 THR A C 1
ATOM 785 O O . THR A 1 104 ? 14.280 10.730 5.881 1.00 86.75 104 THR A O 1
ATOM 788 N N . ASP A 1 105 ? 16.094 9.457 6.262 1.00 88.19 105 ASP A N 1
ATOM 789 C CA . ASP A 1 105 ? 17.089 10.488 5.945 1.00 88.19 105 ASP A CA 1
ATOM 790 C C . ASP A 1 105 ? 17.393 10.597 4.437 1.00 88.19 105 ASP A C 1
ATOM 792 O O . ASP A 1 105 ? 18.072 11.530 3.993 1.00 88.19 105 ASP A O 1
ATOM 796 N N . SER A 1 106 ? 16.903 9.652 3.626 1.00 88.00 106 SER A N 1
ATOM 797 C CA . SER A 1 106 ? 17.165 9.598 2.188 1.00 88.00 106 SER A CA 1
ATOM 798 C C . SER A 1 106 ? 16.009 9.008 1.373 1.00 88.00 106 SER A C 1
ATOM 800 O O . SER A 1 106 ? 15.105 8.352 1.889 1.00 88.00 106 SER A O 1
ATOM 802 N N . VAL A 1 107 ? 16.052 9.235 0.055 1.00 86.38 107 VAL A N 1
ATOM 803 C CA . VAL A 1 107 ? 15.096 8.649 -0.901 1.00 86.38 107 VAL A CA 1
ATOM 804 C C . VAL A 1 107 ? 15.247 7.127 -0.983 1.00 86.38 107 VAL A C 1
ATOM 806 O O . VAL A 1 107 ? 14.251 6.437 -1.186 1.00 86.38 107 VAL A O 1
ATOM 809 N N . ASP A 1 108 ? 16.462 6.608 -0.801 1.00 87.00 108 ASP A N 1
ATOM 810 C CA . ASP A 1 108 ? 16.728 5.167 -0.808 1.00 87.00 108 ASP A CA 1
ATOM 811 C C . ASP A 1 108 ? 16.129 4.496 0.437 1.00 87.00 108 ASP A C 1
ATOM 813 O O . ASP A 1 108 ? 15.470 3.465 0.329 1.00 87.00 108 ASP A O 1
ATOM 817 N N . ASP A 1 109 ? 16.249 5.128 1.608 1.00 86.25 109 ASP A N 1
ATOM 818 C CA . ASP A 1 109 ? 15.616 4.640 2.839 1.00 86.25 109 ASP A CA 1
ATOM 819 C C . ASP A 1 109 ? 14.084 4.664 2.730 1.00 86.25 109 ASP A C 1
ATOM 821 O O . ASP A 1 109 ? 13.405 3.729 3.160 1.00 86.25 109 ASP A O 1
ATOM 825 N N . LEU A 1 110 ? 13.525 5.706 2.104 1.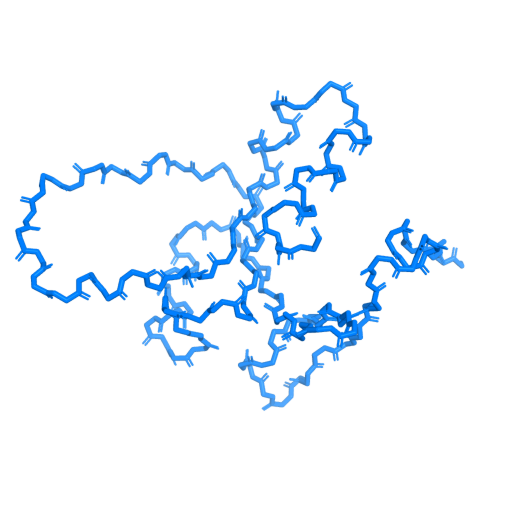00 86.81 110 LEU A N 1
ATOM 826 C CA . LEU A 1 110 ? 12.090 5.800 1.827 1.00 86.81 110 LEU A CA 1
ATOM 827 C C . LEU A 1 110 ? 11.621 4.696 0.871 1.00 86.81 110 LEU A C 1
ATOM 829 O O . LEU A 1 110 ? 10.541 4.127 1.053 1.00 86.81 110 LEU A O 1
ATOM 833 N N . TYR A 1 111 ? 12.433 4.388 -0.141 1.00 86.88 111 TYR A N 1
ATOM 834 C CA . TYR A 1 111 ? 12.182 3.302 -1.080 1.00 86.88 111 TYR A CA 1
ATOM 835 C C . TYR A 1 111 ? 12.184 1.939 -0.379 1.00 86.88 111 TYR A C 1
ATOM 837 O O . TYR A 1 111 ? 11.240 1.166 -0.551 1.00 86.88 111 TYR A O 1
ATOM 845 N N . GLU A 1 112 ? 13.178 1.663 0.467 1.00 86.56 112 GLU A N 1
ATOM 846 C CA . GLU A 1 112 ? 13.239 0.417 1.236 1.00 86.56 112 GLU A CA 1
ATOM 847 C C . GLU A 1 112 ? 12.091 0.302 2.245 1.00 86.56 112 GLU A C 1
ATOM 849 O O . GLU A 1 112 ? 11.494 -0.767 2.378 1.00 86.56 112 GLU A O 1
ATOM 854 N N . ALA A 1 113 ? 11.706 1.396 2.908 1.00 87.31 113 ALA A N 1
ATOM 855 C CA . ALA A 1 113 ? 10.543 1.413 3.794 1.00 87.31 113 ALA A CA 1
ATOM 856 C C . ALA A 1 113 ? 9.249 1.056 3.041 1.00 87.31 113 ALA A C 1
ATOM 858 O O . ALA A 1 113 ? 8.426 0.283 3.540 1.00 87.31 113 ALA A O 1
ATOM 859 N N . PHE A 1 114 ? 9.081 1.573 1.820 1.00 89.12 114 PHE A N 1
ATOM 860 C CA . PHE A 1 114 ? 7.955 1.223 0.957 1.00 89.12 114 PHE A CA 1
ATOM 861 C C . PHE A 1 114 ? 8.001 -0.248 0.526 1.00 89.12 114 PHE A C 1
ATOM 863 O O . PHE A 1 114 ? 6.984 -0.941 0.592 1.00 89.12 114 PHE A O 1
ATOM 870 N N . ARG A 1 115 ? 9.182 -0.740 0.132 1.00 86.19 115 ARG A N 1
ATOM 871 C CA . ARG A 1 115 ? 9.407 -2.133 -0.276 1.00 86.19 115 ARG A CA 1
ATOM 872 C C . ARG A 1 115 ? 9.035 -3.112 0.842 1.00 86.19 115 ARG A C 1
ATOM 874 O O . ARG A 1 115 ? 8.241 -4.025 0.623 1.00 86.19 115 ARG A O 1
ATOM 881 N N . LEU A 1 116 ? 9.512 -2.844 2.060 1.00 86.31 116 LEU A N 1
ATOM 882 C CA . LEU A 1 116 ? 9.208 -3.627 3.261 1.00 86.31 116 LEU A CA 1
ATOM 883 C C . LEU A 1 116 ? 7.715 -3.621 3.605 1.00 86.31 116 LEU A C 1
ATOM 885 O O . LEU A 1 116 ? 7.164 -4.665 3.947 1.00 86.31 116 LEU A O 1
ATOM 889 N N . ALA A 1 117 ? 7.052 -2.466 3.506 1.00 85.62 117 ALA A N 1
ATOM 890 C CA . ALA A 1 117 ? 5.618 -2.360 3.759 1.00 85.62 117 ALA A CA 1
ATOM 891 C C . ALA A 1 117 ? 4.776 -3.133 2.730 1.00 85.62 117 ALA A C 1
ATOM 893 O O . ALA A 1 117 ? 3.715 -3.642 3.082 1.00 85.62 117 ALA A O 1
ATOM 894 N N . GLY A 1 118 ? 5.236 -3.204 1.477 1.00 82.44 118 GLY A N 1
ATOM 895 C CA . GLY A 1 118 ? 4.591 -3.951 0.395 1.00 82.44 118 GLY A CA 1
ATOM 896 C C . GLY A 1 118 ? 4.866 -5.457 0.397 1.00 82.44 118 GLY A C 1
ATOM 897 O O . GLY A 1 118 ? 4.105 -6.202 -0.215 1.00 82.44 118 GLY A O 1
ATOM 898 N N . GLY A 1 119 ? 5.903 -5.907 1.111 1.00 80.88 119 GLY A N 1
ATOM 899 C CA . GLY A 1 119 ? 6.306 -7.316 1.158 1.00 80.88 119 GLY A CA 1
ATOM 900 C C . GLY A 1 119 ? 7.174 -7.768 -0.022 1.00 80.88 119 GLY A C 1
ATOM 901 O O . GLY A 1 119 ? 7.211 -8.963 -0.312 1.00 80.88 119 GLY A O 1
ATOM 902 N N . PHE A 1 120 ? 7.862 -6.831 -0.685 1.00 75.06 120 PHE A N 1
ATOM 903 C CA . PHE A 1 120 ? 8.735 -7.089 -1.839 1.00 75.06 120 PHE A CA 1
ATOM 904 C C . PHE A 1 120 ? 10.222 -7.175 -1.457 1.00 75.06 120 PHE A C 1
ATOM 906 O O . PHE A 1 120 ? 10.602 -6.792 -0.329 1.00 75.06 120 PHE A O 1
#

Radius of gyration: 15.14 Å; chains: 1; bounding box: 34×29×46 Å

pLDDT: mean 78.19, std 16.05, range [37.94, 93.69]

Organism: NCBI:txid1341646

Secondary structure (DSSP, 8-state):
-PPPPHHHHHTS-EEEE--TT-GGG-SEEEE-SS-EEEEEEESSHHHHHHHHHTTSS-TT-TTEEEEESS-------------TT-------EEEEHHHHHHH-SSHHHHHHHHHHHHT-

Foldseek 3Di:
DDPDPPCVVVLVWDWDAFDPVQLLQARIWTDHPVATAHEHEEAAVVRVVVCCVVVSDDQLDLSYEYEYAADHDPPPPPPDDPPDDPPVGDGQQYHYNVVLVVVDPDPVSSVVSSCVSSVD